Protein AF-A0A679HQT7-F1 (afdb_monomer_lite)

Sequence (74 aa):
MEVIEVSGGYGYQISHNNHITIFQPFIPSISGKKPFMEKRDAEQVGQLVMKRMKSGENYTVTLDDLESLGIKIK

Secondary structure (DSSP, 8-state):
-EEEEETTEEEEEEEETTEEEEEE-S-TTSSSS--BSSHHHHHHHHHHHHHHHHHT------HHHHHHHT----

pLDDT: mean 96.18, std 4.7, range [64.38, 98.69]

Structure (mmCIF, N/CA/C/O backbone):
data_AF-A0A679HQT7-F1
#
_entry.id   AF-A0A679HQT7-F1
#
loop_
_atom_site.group_PDB
_atom_site.id
_atom_site.type_symbol
_atom_site.label_atom_id
_atom_site.label_alt_id
_atom_site.label_comp_id
_atom_site.label_asym_id
_atom_site.label_entity_id
_atom_site.label_seq_id
_atom_site.pdbx_PDB_ins_code
_atom_site.Cartn_x
_atom_site.Cartn_y
_atom_site.Cartn_z
_atom_site.occupancy
_atom_site.B_iso_or_equiv
_atom_site.auth_seq_id
_atom_site.auth_comp_id
_atom_site.auth_asym_id
_atom_site.auth_atom_id
_atom_site.pdbx_PDB_model_num
ATOM 1 N N . MET A 1 1 ? -4.672 7.990 4.833 1.00 94.62 1 MET A N 1
ATOM 2 C CA . MET A 1 1 ? -3.835 7.152 3.955 1.00 94.62 1 MET A CA 1
ATOM 3 C C . MET A 1 1 ? -3.192 8.090 2.971 1.00 94.62 1 MET A C 1
ATOM 5 O O . MET A 1 1 ? -3.857 9.018 2.527 1.00 94.62 1 MET A O 1
ATOM 9 N N . GLU A 1 2 ? -1.907 7.894 2.732 1.00 97.94 2 GLU A N 1
ATOM 10 C CA . GLU A 1 2 ? -1.085 8.786 1.926 1.00 97.94 2 GLU A CA 1
ATOM 11 C C . GLU A 1 2 ? -0.253 7.944 0.970 1.00 97.94 2 GLU A C 1
ATOM 13 O O . GLU A 1 2 ? 0.277 6.898 1.356 1.00 97.94 2 GLU A O 1
ATOM 18 N N . VAL A 1 3 ? -0.138 8.407 -0.272 1.00 98.56 3 VAL A N 1
ATOM 19 C CA . VAL A 1 3 ? 0.829 7.860 -1.221 1.00 98.56 3 VAL A CA 1
ATOM 20 C C . VAL A 1 3 ? 2.175 8.515 -0.956 1.00 98.56 3 VAL A C 1
ATOM 22 O O . VAL A 1 3 ? 2.255 9.735 -0.815 1.00 98.56 3 VAL A O 1
ATOM 25 N N . ILE A 1 4 ? 3.218 7.698 -0.904 1.00 98.50 4 ILE A N 1
ATOM 26 C CA . ILE A 1 4 ? 4.595 8.119 -0.667 1.00 98.50 4 ILE A CA 1
ATOM 27 C C . ILE A 1 4 ? 5.432 7.865 -1.916 1.00 98.50 4 ILE A C 1
ATOM 29 O O . ILE A 1 4 ? 5.225 6.879 -2.626 1.00 98.50 4 ILE A O 1
ATOM 33 N N . GLU A 1 5 ? 6.388 8.748 -2.170 1.00 98.25 5 GLU A N 1
ATOM 34 C CA . GLU A 1 5 ? 7.432 8.506 -3.161 1.00 98.25 5 GLU A CA 1
ATOM 35 C C . GLU A 1 5 ? 8.518 7.624 -2.551 1.00 98.25 5 GLU A C 1
ATOM 37 O O . GLU A 1 5 ? 8.920 7.793 -1.398 1.00 98.25 5 GLU A O 1
ATOM 42 N N . VAL A 1 6 ? 8.987 6.662 -3.334 1.00 97.31 6 VAL A N 1
ATOM 43 C CA . VAL A 1 6 ? 10.087 5.770 -2.978 1.00 97.31 6 VAL A CA 1
ATOM 44 C C . VAL A 1 6 ? 11.069 5.706 -4.140 1.00 97.31 6 VAL A C 1
ATOM 46 O O . VAL A 1 6 ? 10.782 6.150 -5.252 1.00 97.31 6 VAL A O 1
ATOM 49 N N . SER A 1 7 ? 12.249 5.136 -3.903 1.00 95.75 7 SER A N 1
ATOM 50 C CA . SER A 1 7 ? 13.217 4.937 -4.983 1.00 95.75 7 SER A CA 1
ATOM 51 C C . SER A 1 7 ? 12.594 4.106 -6.111 1.00 95.75 7 SER A C 1
ATOM 53 O O . SER A 1 7 ? 12.250 2.941 -5.910 1.00 95.75 7 SER A O 1
ATOM 55 N N . GLY A 1 8 ? 12.434 4.724 -7.284 1.00 94.94 8 GLY A N 1
ATOM 56 C CA . GLY A 1 8 ? 11.911 4.079 -8.488 1.00 94.94 8 GLY A CA 1
ATOM 57 C C . GLY A 1 8 ? 10.385 3.997 -8.605 1.00 94.94 8 GLY A C 1
ATOM 58 O O . GLY A 1 8 ? 9.918 3.310 -9.509 1.00 94.94 8 GLY A O 1
ATOM 59 N N . GLY A 1 9 ? 9.604 4.662 -7.744 1.00 97.19 9 GLY A N 1
ATOM 60 C CA . GLY A 1 9 ? 8.145 4.693 -7.893 1.00 97.19 9 GLY A CA 1
ATOM 61 C C . GLY A 1 9 ? 7.399 5.167 -6.650 1.00 97.19 9 GLY A C 1
ATOM 62 O O . GLY A 1 9 ? 7.832 6.078 -5.946 1.00 97.19 9 GLY A O 1
ATOM 63 N N . TYR A 1 10 ? 6.269 4.523 -6.375 1.00 98.56 10 TYR A N 1
ATOM 64 C CA . TYR A 1 10 ? 5.345 4.888 -5.309 1.00 98.56 10 TYR A CA 1
ATOM 65 C C . TYR A 1 10 ? 5.049 3.710 -4.380 1.00 98.56 10 TYR A C 1
ATOM 67 O O . TYR A 1 10 ? 5.096 2.544 -4.771 1.00 98.56 10 TYR A O 1
ATOM 75 N N . GLY A 1 11 ? 4.698 4.034 -3.143 1.00 98.44 11 GLY A N 1
ATOM 76 C CA . GLY A 1 11 ? 4.107 3.127 -2.163 1.00 98.44 11 GLY A CA 1
ATOM 77 C C . GLY A 1 11 ? 2.986 3.834 -1.412 1.00 98.44 11 GLY A C 1
ATOM 78 O O . GLY A 1 11 ? 2.636 4.966 -1.736 1.00 98.44 11 GLY A O 1
ATOM 79 N N . TYR A 1 12 ? 2.431 3.216 -0.378 1.00 98.69 12 TYR A N 1
ATOM 80 C CA . TYR A 1 12 ? 1.440 3.885 0.466 1.00 98.69 12 TYR A CA 1
ATOM 81 C C . TYR A 1 12 ? 1.686 3.634 1.949 1.00 98.69 12 TYR A C 1
ATOM 83 O O . TYR A 1 12 ? 2.300 2.644 2.354 1.00 98.69 12 TYR A O 1
ATOM 91 N N . GLN A 1 13 ? 1.158 4.541 2.765 1.00 98.44 13 GLN A N 1
ATOM 92 C CA . GLN A 1 13 ? 1.114 4.393 4.210 1.00 98.44 13 GLN A CA 1
ATOM 93 C C . GLN A 1 13 ? -0.277 4.689 4.774 1.00 98.44 13 GLN A C 1
ATOM 95 O O . GLN A 1 13 ? -1.043 5.508 4.252 1.00 98.44 13 GLN A O 1
ATOM 100 N N . ILE A 1 14 ? -0.611 4.019 5.874 1.00 98.00 14 ILE A N 1
ATOM 101 C CA . ILE A 1 14 ? -1.851 4.233 6.621 1.00 98.00 14 ILE A CA 1
ATOM 102 C C . ILE A 1 14 ? -1.487 4.495 8.076 1.00 98.00 14 ILE A C 1
ATOM 104 O O . ILE A 1 14 ? -0.860 3.654 8.720 1.00 98.00 14 ILE A O 1
ATOM 108 N N . SER A 1 15 ? -1.922 5.644 8.588 1.00 95.94 15 SER A N 1
ATOM 109 C CA . SER A 1 15 ? -1.704 6.063 9.971 1.00 95.94 15 SER A CA 1
ATOM 110 C C . SER A 1 15 ? -2.998 5.987 10.779 1.00 95.94 15 SER A C 1
ATOM 112 O O . SER A 1 15 ? -4.071 6.320 10.271 1.00 95.94 15 SER A O 1
ATOM 114 N N . HIS A 1 16 ? -2.886 5.590 12.043 1.00 91.44 16 HIS A N 1
ATOM 115 C CA . HIS A 1 16 ? -3.956 5.593 13.038 1.00 91.44 16 HIS A CA 1
ATOM 116 C C . HIS A 1 16 ? -3.387 6.172 14.339 1.00 91.44 16 HIS A C 1
ATOM 118 O O . HIS A 1 16 ? -2.303 5.777 14.762 1.00 91.44 16 HIS A O 1
ATOM 124 N N . ASN A 1 17 ? -4.081 7.139 14.950 1.00 91.62 17 ASN A N 1
ATOM 125 C CA . ASN A 1 17 ? -3.654 7.811 16.187 1.00 91.62 17 ASN A CA 1
ATOM 126 C C . ASN A 1 17 ? -2.220 8.364 16.115 1.00 91.62 17 ASN A C 1
ATOM 128 O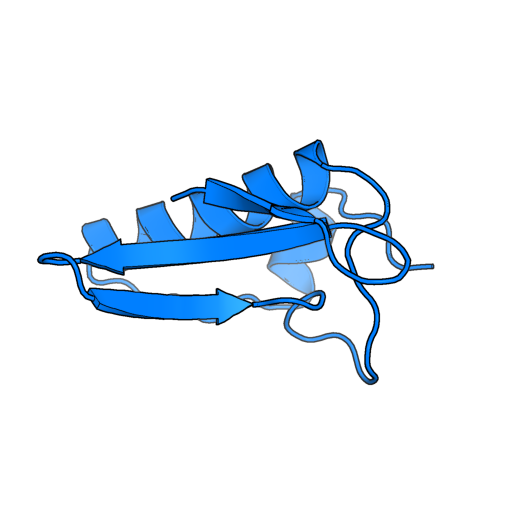 O . ASN A 1 17 ? -1.431 8.158 17.027 1.00 91.62 17 ASN A O 1
ATOM 132 N N . ASN A 1 18 ? -1.866 9.027 15.009 1.00 90.25 18 ASN A N 1
ATOM 133 C CA . ASN A 1 18 ? -0.523 9.564 14.739 1.00 90.25 18 ASN A CA 1
ATOM 134 C C . ASN A 1 18 ? 0.607 8.519 14.608 1.00 90.25 18 ASN A C 1
ATOM 136 O O . ASN A 1 18 ? 1.765 8.903 14.461 1.00 90.25 18 ASN A O 1
ATOM 140 N N . HIS A 1 19 ? 0.294 7.221 14.564 1.00 95.38 19 HIS A N 1
ATOM 141 C CA . HIS A 1 19 ? 1.262 6.152 14.311 1.00 95.38 19 HIS A CA 1
ATOM 142 C C . HIS A 1 19 ? 1.036 5.504 12.943 1.00 95.38 19 HIS A C 1
ATOM 144 O O . HIS A 1 19 ? -0.092 5.148 12.591 1.00 95.38 19 HIS A O 1
ATOM 150 N N . ILE A 1 20 ? 2.113 5.305 12.176 1.00 96.31 20 ILE A N 1
ATOM 151 C CA . ILE A 1 20 ? 2.065 4.543 10.921 1.00 96.31 20 ILE A CA 1
ATOM 152 C C . ILE A 1 20 ? 1.768 3.081 11.267 1.00 96.31 20 ILE A C 1
ATOM 154 O O . ILE A 1 20 ? 2.574 2.405 11.897 1.00 96.31 20 ILE A O 1
ATOM 158 N N . THR A 1 21 ? 0.588 2.611 10.872 1.00 96.06 21 THR A N 1
ATOM 159 C CA . THR A 1 21 ? 0.115 1.238 11.106 1.00 96.06 21 THR A CA 1
ATOM 160 C C . THR A 1 21 ? 0.484 0.320 9.945 1.00 96.06 21 THR A C 1
ATOM 162 O O . THR A 1 21 ? 0.838 -0.834 10.158 1.00 96.06 21 THR A O 1
ATOM 165 N N . ILE A 1 22 ? 0.424 0.837 8.715 1.00 97.75 22 ILE A N 1
ATOM 166 C CA . ILE A 1 22 ? 0.840 0.127 7.504 1.00 97.75 22 ILE A CA 1
ATOM 167 C C . ILE A 1 22 ? 1.840 1.003 6.766 1.00 97.75 22 ILE A C 1
ATOM 169 O O . ILE A 1 22 ? 1.545 2.161 6.472 1.00 97.75 22 ILE A O 1
ATOM 173 N N . PHE A 1 23 ? 2.990 0.425 6.438 1.00 98.12 23 PHE A N 1
ATOM 174 C CA . PHE A 1 23 ? 3.989 1.018 5.563 1.00 98.12 23 PHE A CA 1
ATOM 175 C C . PHE A 1 23 ? 4.291 0.030 4.442 1.00 98.12 23 PHE A C 1
ATOM 177 O O . PHE A 1 23 ? 4.904 -1.011 4.676 1.00 98.12 23 PHE A O 1
ATOM 184 N N . GLN A 1 24 ? 3.825 0.342 3.236 1.00 98.31 24 GLN A N 1
ATOM 185 C CA . GLN A 1 24 ? 3.872 -0.563 2.098 1.00 98.31 24 GLN A CA 1
ATOM 186 C C . GLN A 1 24 ? 4.581 0.125 0.920 1.00 98.31 24 GLN A C 1
ATOM 188 O O . GLN A 1 24 ? 3.934 0.679 0.028 1.00 98.31 24 GLN A O 1
ATOM 193 N N . PRO A 1 25 ? 5.927 0.123 0.915 1.00 98.06 25 PRO A N 1
ATOM 194 C CA . PRO A 1 25 ? 6.721 0.777 -0.127 1.00 98.06 25 PRO A CA 1
ATOM 195 C C . PRO A 1 25 ? 6.722 0.008 -1.460 1.00 98.06 25 PRO A C 1
ATOM 197 O O . PRO A 1 25 ? 7.203 0.527 -2.462 1.00 98.06 25 PRO A O 1
ATOM 200 N N . PHE A 1 26 ? 6.214 -1.229 -1.474 1.00 98.12 26 PHE A N 1
ATOM 201 C CA . PHE A 1 26 ? 6.222 -2.136 -2.625 1.00 98.12 26 PHE A CA 1
ATOM 202 C C . PHE A 1 26 ? 4.852 -2.779 -2.824 1.00 98.12 26 PHE A C 1
ATOM 204 O O . PHE A 1 26 ? 4.093 -2.907 -1.863 1.00 98.12 26 PHE A O 1
ATOM 211 N N . ILE A 1 27 ? 4.562 -3.232 -4.042 1.00 97.94 27 ILE A N 1
ATOM 212 C CA . ILE A 1 27 ? 3.302 -3.895 -4.388 1.00 97.94 27 ILE A CA 1
ATOM 213 C C . ILE A 1 27 ? 3.114 -5.137 -3.488 1.00 97.94 27 ILE A C 1
ATOM 215 O O . ILE A 1 27 ? 3.984 -6.013 -3.478 1.00 97.94 27 ILE A O 1
ATOM 219 N N . PRO A 1 28 ? 2.016 -5.234 -2.710 1.00 97.12 28 PRO A N 1
ATOM 220 C CA . PRO A 1 28 ? 1.706 -6.428 -1.922 1.00 97.12 28 PRO A CA 1
ATOM 221 C C . PRO A 1 28 ? 1.615 -7.676 -2.796 1.00 97.12 28 PRO A C 1
ATOM 223 O O . PRO A 1 28 ? 1.273 -7.577 -3.966 1.00 97.12 28 PRO A O 1
ATOM 226 N N . SER A 1 29 ? 1.867 -8.859 -2.237 1.00 96.38 29 SER A N 1
ATOM 227 C CA . SER A 1 29 ? 1.713 -10.144 -2.949 1.00 96.38 29 SER A CA 1
ATOM 228 C C . SER A 1 29 ? 2.572 -10.331 -4.207 1.00 96.38 29 SER A C 1
ATOM 230 O O . SER A 1 29 ? 2.483 -11.370 -4.857 1.00 96.38 29 SER A O 1
ATOM 232 N N . ILE A 1 30 ? 3.471 -9.392 -4.511 1.00 96.06 30 ILE A N 1
ATOM 233 C CA . ILE A 1 30 ? 4.463 -9.501 -5.579 1.00 96.06 30 ILE A CA 1
ATOM 234 C C . ILE A 1 30 ? 5.837 -9.730 -4.962 1.00 96.06 30 ILE A C 1
ATOM 236 O O . ILE A 1 30 ? 6.258 -9.028 -4.044 1.00 96.06 30 ILE A O 1
ATOM 240 N N . SER A 1 31 ? 6.556 -10.731 -5.466 1.00 93.62 31 SER A N 1
ATOM 241 C CA . SER A 1 31 ? 7.914 -11.010 -5.004 1.00 93.62 31 SER A CA 1
ATOM 242 C C . SER A 1 31 ? 8.896 -9.912 -5.428 1.00 93.62 31 SER A C 1
ATOM 244 O O . SER A 1 31 ? 8.882 -9.435 -6.565 1.00 93.62 31 SER A O 1
ATOM 246 N N . GLY A 1 32 ? 9.811 -9.571 -4.518 1.00 94.31 32 GLY A N 1
ATOM 247 C CA . GLY A 1 32 ? 10.851 -8.566 -4.736 1.00 94.31 32 GLY A CA 1
ATOM 248 C C . GLY A 1 32 ? 10.459 -7.155 -4.286 1.00 94.31 32 GLY A C 1
ATOM 249 O O . GLY A 1 32 ? 9.358 -6.901 -3.810 1.00 94.31 32 GLY A O 1
ATOM 250 N N . LYS A 1 33 ? 11.403 -6.217 -4.413 1.00 95.69 33 LYS A N 1
ATOM 251 C CA . LYS A 1 33 ? 11.224 -4.805 -4.038 1.00 95.69 33 LYS A CA 1
ATOM 252 C C . LYS A 1 33 ? 10.703 -4.000 -5.228 1.00 95.69 33 LYS A C 1
ATOM 254 O O . LYS A 1 33 ? 11.434 -3.192 -5.793 1.00 95.69 33 LYS A O 1
ATOM 259 N N . LYS A 1 34 ? 9.468 -4.282 -5.646 1.00 96.81 34 LYS A N 1
ATOM 260 C CA . LYS A 1 34 ? 8.825 -3.613 -6.785 1.00 96.81 34 LYS A CA 1
ATOM 261 C C . LYS A 1 34 ? 7.871 -2.523 -6.290 1.00 96.81 34 LYS A C 1
ATOM 263 O O . LYS A 1 34 ? 6.830 -2.873 -5.736 1.00 96.81 34 LYS A O 1
ATOM 268 N N . PRO A 1 35 ? 8.211 -1.229 -6.416 1.00 97.75 35 PRO A N 1
ATOM 269 C CA . PRO A 1 35 ? 7.273 -0.154 -6.118 1.00 97.75 35 PRO A CA 1
ATOM 270 C C . PRO A 1 35 ? 6.182 -0.077 -7.192 1.00 97.75 35 PRO A C 1
ATOM 272 O O . PRO A 1 35 ? 6.313 -0.644 -8.278 1.00 97.75 35 PRO A O 1
ATOM 275 N N . PHE A 1 36 ? 5.104 0.642 -6.899 1.00 97.88 36 PHE A N 1
ATOM 276 C CA . PHE A 1 36 ? 4.103 0.977 -7.906 1.00 97.88 36 PHE A CA 1
ATOM 277 C C . PHE A 1 36 ? 4.692 1.979 -8.903 1.00 97.88 36 PHE A C 1
ATOM 279 O O . PHE A 1 36 ? 5.327 2.951 -8.498 1.00 97.88 36 PHE A O 1
ATOM 286 N N . MET A 1 37 ? 4.465 1.771 -10.201 1.00 95.81 3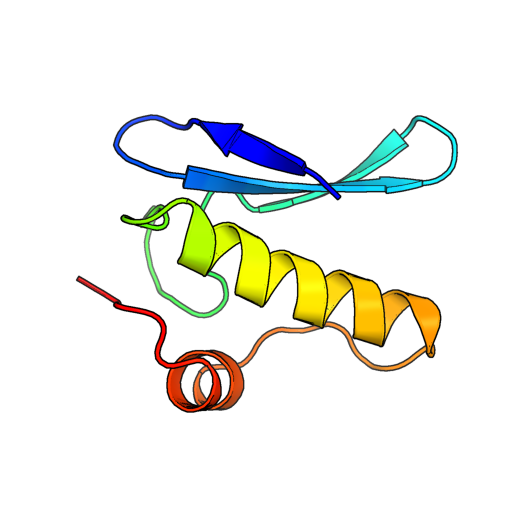7 MET A N 1
ATOM 287 C CA . MET A 1 37 ? 4.911 2.723 -11.227 1.00 95.81 37 MET A CA 1
ATOM 288 C C . MET A 1 37 ? 4.100 4.021 -11.188 1.00 95.81 37 MET A C 1
ATOM 290 O O . MET A 1 37 ? 4.654 5.102 -11.349 1.00 95.81 37 MET A O 1
ATOM 294 N N . GLU A 1 38 ? 2.792 3.909 -10.956 1.00 96.94 38 GLU A N 1
ATOM 295 C CA . GLU A 1 38 ? 1.859 5.030 -10.975 1.00 96.94 38 GLU A CA 1
ATOM 296 C C . GLU A 1 38 ? 1.371 5.347 -9.561 1.00 96.94 38 GLU A C 1
ATOM 298 O O . GLU A 1 38 ? 0.979 4.456 -8.803 1.00 96.94 38 GLU A O 1
ATOM 303 N N . LYS A 1 39 ? 1.304 6.639 -9.226 1.00 97.62 39 LYS A N 1
ATOM 304 C CA . LYS A 1 39 ? 0.751 7.118 -7.949 1.00 97.62 39 LYS A CA 1
ATOM 305 C C . LYS A 1 39 ? -0.670 6.593 -7.705 1.00 97.62 39 LYS A C 1
ATOM 307 O O . LYS A 1 39 ? -1.022 6.249 -6.578 1.00 97.62 39 LYS A O 1
ATOM 312 N N . ARG A 1 40 ? -1.471 6.524 -8.773 1.00 97.75 40 ARG A N 1
ATOM 313 C CA . ARG A 1 40 ? -2.861 6.054 -8.742 1.00 97.75 40 ARG A CA 1
ATOM 314 C C . ARG A 1 40 ? -2.968 4.582 -8.336 1.00 97.75 40 ARG A C 1
ATOM 316 O O . ARG A 1 40 ? -3.863 4.243 -7.571 1.00 97.75 40 ARG A O 1
ATOM 323 N N . ASP A 1 41 ? -2.044 3.735 -8.781 1.00 98.00 41 ASP A N 1
ATOM 324 C CA . ASP A 1 41 ? -2.056 2.308 -8.445 1.00 98.00 41 ASP A CA 1
ATOM 325 C C . ASP A 1 41 ? -1.795 2.108 -6.941 1.00 98.00 41 ASP A C 1
ATOM 327 O O . ASP A 1 41 ? -2.526 1.379 -6.266 1.00 98.00 41 ASP A O 1
ATOM 331 N N . ALA A 1 42 ? -0.810 2.830 -6.388 1.00 98.31 42 ALA A N 1
ATOM 332 C CA . ALA A 1 42 ? -0.541 2.839 -4.949 1.00 98.31 42 ALA A CA 1
ATOM 333 C C . ALA A 1 42 ? -1.745 3.359 -4.145 1.00 98.31 42 ALA A C 1
ATOM 335 O O . ALA A 1 42 ? -2.092 2.795 -3.106 1.00 98.31 42 ALA A O 1
ATOM 336 N N . GLU A 1 43 ? -2.406 4.412 -4.639 1.00 98.56 43 GLU A N 1
ATOM 337 C CA . GLU A 1 43 ? -3.616 4.955 -4.026 1.00 98.56 43 GLU A CA 1
ATOM 338 C C . GLU A 1 43 ? -4.755 3.929 -4.013 1.00 98.56 43 GLU A C 1
ATOM 340 O O . GLU A 1 43 ? -5.345 3.699 -2.959 1.00 98.56 43 GLU A O 1
ATOM 345 N N . GLN A 1 44 ? -5.047 3.271 -5.139 1.00 98.38 44 GLN A N 1
ATOM 346 C CA . GLN A 1 44 ? -6.137 2.294 -5.245 1.00 98.38 44 GLN A CA 1
ATOM 347 C C . GLN A 1 44 ? -5.949 1.116 -4.283 1.00 98.38 44 GLN A C 1
ATOM 349 O O . GLN A 1 44 ? -6.882 0.749 -3.563 1.00 98.38 44 GLN A O 1
ATOM 354 N N . VAL A 1 45 ? -4.737 0.559 -4.213 1.00 98.56 45 VAL A N 1
ATOM 355 C CA . VAL A 1 45 ? -4.433 -0.534 -3.277 1.00 98.56 45 VAL A CA 1
ATOM 356 C C . VAL A 1 45 ? -4.492 -0.046 -1.827 1.00 98.56 45 VAL A C 1
ATOM 358 O O . VAL A 1 45 ? -5.105 -0.698 -0.979 1.00 98.56 45 VAL A O 1
ATOM 361 N N . GLY A 1 46 ? -3.946 1.137 -1.534 1.00 98.38 46 GLY A N 1
ATOM 362 C CA . GLY A 1 46 ? -4.041 1.748 -0.208 1.00 98.38 46 GLY A CA 1
ATOM 363 C C . GLY A 1 46 ? -5.488 1.999 0.237 1.00 98.38 46 GLY A C 1
ATOM 364 O O . GLY A 1 46 ? -5.821 1.789 1.407 1.00 98.38 46 GLY A O 1
ATOM 365 N N . GLN A 1 47 ? -6.375 2.397 -0.683 1.00 98.44 47 GLN A N 1
ATOM 366 C CA . GLN A 1 47 ? -7.804 2.589 -0.412 1.00 98.44 47 GLN A CA 1
ATOM 367 C C . GLN A 1 47 ? -8.509 1.263 -0.121 1.00 98.44 47 GLN A C 1
ATOM 369 O O . GLN A 1 47 ? -9.317 1.213 0.808 1.00 98.44 47 GLN A O 1
ATOM 374 N N . LEU A 1 48 ? -8.187 0.190 -0.854 1.00 98.56 48 LEU A N 1
ATOM 375 C CA . LEU A 1 48 ? -8.717 -1.150 -0.587 1.00 98.56 48 LEU A CA 1
ATOM 376 C C . LEU A 1 48 ? -8.363 -1.612 0.833 1.00 98.56 48 LEU A C 1
ATOM 378 O O . LEU A 1 48 ? -9.248 -2.021 1.588 1.00 98.56 48 LEU A O 1
ATOM 382 N N . VAL A 1 49 ? -7.091 -1.480 1.221 1.00 98.38 49 VAL A N 1
ATOM 383 C CA . VAL A 1 49 ? -6.626 -1.824 2.573 1.00 98.38 49 VAL A CA 1
ATOM 384 C C . VAL A 1 49 ? -7.332 -0.969 3.620 1.00 98.38 49 VAL A C 1
ATOM 386 O O . VAL A 1 49 ? -7.887 -1.504 4.577 1.00 98.38 49 VAL A O 1
ATOM 389 N N . MET A 1 50 ? -7.391 0.353 3.424 1.00 97.50 50 MET A N 1
ATOM 390 C CA . MET A 1 50 ? -8.056 1.257 4.366 1.00 97.50 50 MET A CA 1
ATOM 391 C C . MET A 1 50 ? -9.554 0.948 4.510 1.00 97.50 50 MET A C 1
ATOM 393 O O . MET A 1 50 ? -10.090 1.048 5.613 1.00 97.50 50 MET A O 1
ATOM 397 N N . LYS A 1 51 ? -10.232 0.567 3.420 1.00 98.06 51 LYS A N 1
ATOM 398 C CA . LYS A 1 51 ? -11.639 0.148 3.437 1.00 98.06 51 LYS A CA 1
ATOM 399 C C . LYS A 1 51 ? -11.823 -1.112 4.286 1.00 98.06 51 LYS A C 1
ATOM 401 O O . LYS A 1 51 ? -12.647 -1.081 5.193 1.00 98.06 51 LYS A O 1
ATOM 406 N N . ARG A 1 52 ? -11.028 -2.161 4.039 1.00 98.06 52 ARG A N 1
ATOM 407 C CA . ARG A 1 52 ? -11.088 -3.439 4.778 1.00 98.06 52 ARG A CA 1
ATOM 408 C C . ARG A 1 52 ? -10.765 -3.265 6.263 1.00 98.06 52 ARG A C 1
ATOM 410 O O . ARG A 1 52 ? -11.479 -3.776 7.116 1.00 98.06 52 ARG A O 1
ATOM 417 N N . MET A 1 53 ? -9.757 -2.449 6.586 1.00 95.81 53 MET A N 1
ATOM 418 C CA . MET A 1 53 ? -9.436 -2.103 7.977 1.00 95.81 53 MET A CA 1
ATOM 419 C C . MET A 1 53 ? -10.617 -1.431 8.692 1.00 95.81 53 MET A C 1
ATOM 421 O O . 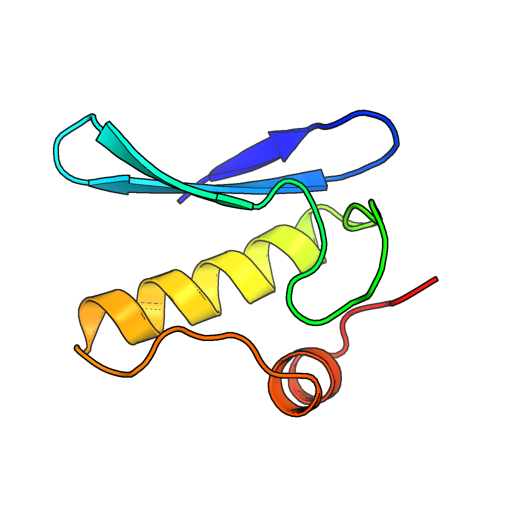MET A 1 53 ? -10.898 -1.750 9.843 1.00 95.81 53 MET A O 1
ATOM 425 N N . LYS A 1 54 ? -11.321 -0.508 8.020 1.00 95.56 54 LYS A N 1
ATOM 426 C CA . LYS A 1 54 ? -12.482 0.194 8.592 1.0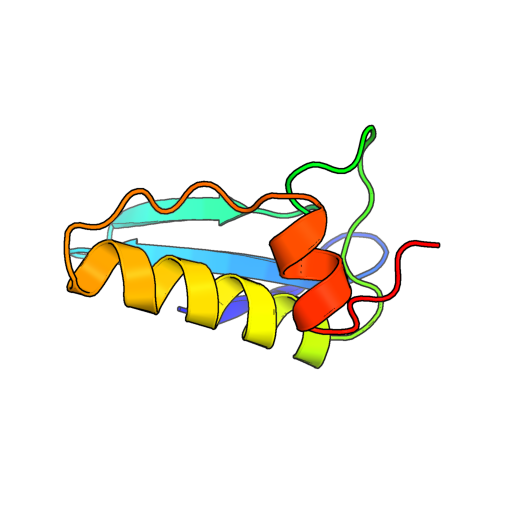0 95.56 54 LYS A CA 1
AT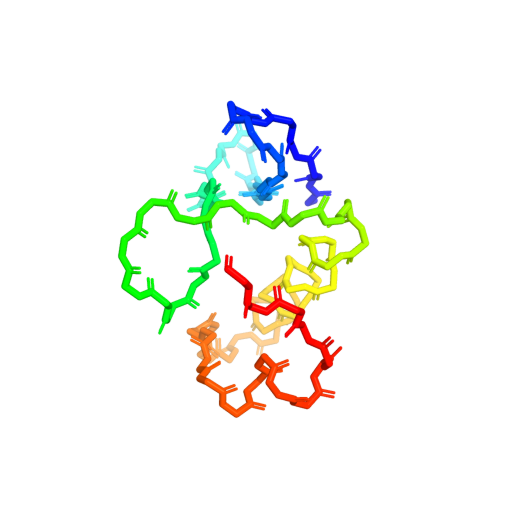OM 427 C C . LYS A 1 54 ? -13.702 -0.708 8.771 1.00 95.56 54 LYS A C 1
ATOM 429 O O . LYS A 1 54 ? -14.485 -0.451 9.680 1.00 95.56 54 LYS A O 1
ATOM 434 N N . SER A 1 55 ? -13.879 -1.723 7.925 1.00 97.50 55 SER A N 1
ATOM 435 C CA . SER A 1 55 ? -14.983 -2.682 8.045 1.00 97.50 55 SER A CA 1
ATOM 436 C C . SER A 1 55 ? -14.678 -3.866 8.969 1.00 97.50 55 SER A C 1
ATOM 438 O O . SER A 1 55 ? -15.568 -4.674 9.219 1.00 97.50 55 SER A O 1
ATOM 440 N N . GLY A 1 56 ? -13.456 -3.968 9.507 1.00 96.56 56 GLY A N 1
ATOM 441 C CA . GLY A 1 56 ? -13.033 -5.106 10.331 1.00 96.56 56 GLY A CA 1
ATOM 442 C C . GLY A 1 56 ? -12.803 -6.391 9.528 1.00 96.56 56 GLY A C 1
ATOM 443 O O . GLY A 1 56 ? -12.740 -7.475 10.102 1.00 96.56 56 GLY A O 1
ATOM 444 N N . GLU A 1 57 ? -12.686 -6.279 8.205 1.00 96.69 57 GLU A N 1
ATOM 445 C CA . GLU A 1 57 ? -12.362 -7.385 7.309 1.00 96.69 57 GLU A CA 1
ATOM 446 C C . GLU A 1 57 ? -10.857 -7.691 7.319 1.00 96.69 57 GLU A C 1
ATOM 448 O O . GLU A 1 57 ? -10.019 -6.860 7.686 1.00 96.69 57 GLU A O 1
ATOM 453 N N . ASN A 1 58 ? -10.492 -8.883 6.838 1.00 96.38 58 ASN A N 1
ATOM 454 C CA . ASN A 1 58 ? -9.100 -9.191 6.535 1.00 96.38 58 ASN A CA 1
ATOM 455 C C . ASN A 1 58 ? -8.591 -8.240 5.437 1.00 96.38 58 ASN A C 1
ATOM 457 O O . ASN A 1 58 ? -9.121 -8.227 4.330 1.00 96.38 58 ASN A O 1
ATOM 461 N N . TYR A 1 59 ? -7.558 -7.458 5.749 1.00 97.06 59 TYR A N 1
ATOM 462 C CA . TYR A 1 59 ? -6.983 -6.441 4.870 1.00 97.06 59 TYR A CA 1
ATOM 463 C C . TYR A 1 59 ? -5.741 -6.909 4.092 1.00 97.06 59 TYR A C 1
ATOM 465 O O . TYR A 1 59 ? -5.059 -6.084 3.482 1.00 97.06 59 TYR A O 1
ATOM 473 N N . THR A 1 60 ? -5.436 -8.211 4.080 1.00 97.44 60 THR A N 1
ATOM 474 C CA . THR A 1 60 ? -4.448 -8.780 3.155 1.00 97.44 60 THR A CA 1
ATOM 475 C C . THR A 1 60 ? -4.874 -8.496 1.712 1.00 97.44 60 THR A C 1
ATOM 477 O O . THR A 1 60 ? -6.034 -8.679 1.349 1.00 97.44 60 THR A O 1
ATOM 480 N N . VAL A 1 61 ? -3.929 -8.029 0.895 1.00 98.31 61 VAL A N 1
ATOM 481 C CA . VAL A 1 61 ? -4.120 -7.807 -0.544 1.00 98.31 61 VAL A CA 1
ATOM 482 C C . VAL A 1 61 ? -3.613 -9.038 -1.279 1.00 98.31 61 VAL A C 1
ATOM 484 O O . VAL A 1 61 ? -2.462 -9.425 -1.093 1.00 98.31 61 VAL A O 1
ATOM 487 N N . THR A 1 62 ? -4.457 -9.652 -2.093 1.00 97.88 62 THR A N 1
ATOM 488 C CA . THR A 1 62 ? -4.164 -10.861 -2.878 1.00 97.88 62 THR A CA 1
ATOM 489 C C . THR A 1 62 ? -3.778 -10.520 -4.320 1.00 97.88 62 THR A C 1
ATOM 491 O O . THR A 1 62 ? -3.852 -9.362 -4.722 1.00 97.88 62 THR A O 1
ATOM 494 N N . LEU A 1 63 ? -3.368 -11.518 -5.111 1.00 97.12 63 LEU A N 1
ATOM 495 C CA . LEU A 1 63 ? -3.170 -11.329 -6.555 1.00 97.12 63 LEU A CA 1
ATOM 496 C C . LEU A 1 63 ? -4.489 -10.970 -7.256 1.00 97.12 63 LEU A C 1
ATOM 498 O O . LEU A 1 63 ? -4.515 -10.007 -8.016 1.00 97.12 63 LEU A O 1
ATOM 502 N N . ASP A 1 64 ? -5.588 -11.646 -6.913 1.00 97.75 64 ASP A N 1
ATOM 503 C CA . ASP A 1 64 ? -6.925 -11.378 -7.463 1.00 97.75 64 ASP A CA 1
ATOM 504 C C . ASP A 1 64 ? -7.379 -9.930 -7.214 1.00 97.75 64 ASP A C 1
ATOM 506 O O . ASP A 1 64 ? -8.013 -9.312 -8.072 1.00 97.75 64 ASP A O 1
ATOM 510 N N . ASP A 1 65 ? -7.027 -9.353 -6.058 1.00 98.19 65 ASP A N 1
ATOM 511 C CA . ASP A 1 65 ? -7.291 -7.940 -5.761 1.00 98.19 65 ASP A CA 1
ATOM 512 C C . ASP A 1 65 ? -6.545 -7.009 -6.725 1.00 98.19 65 ASP A C 1
ATOM 514 O O . ASP A 1 65 ? -7.114 -6.033 -7.217 1.00 98.19 65 ASP A O 1
ATOM 518 N N . LEU A 1 66 ? -5.268 -7.299 -6.996 1.00 97.81 66 LEU A N 1
ATOM 519 C CA . LEU A 1 66 ? -4.445 -6.510 -7.913 1.00 97.81 66 LEU A CA 1
ATOM 520 C C . LEU A 1 66 ? -4.957 -6.614 -9.352 1.00 97.81 66 LEU A C 1
ATOM 522 O O . LEU A 1 66 ? -5.039 -5.595 -10.037 1.00 97.81 66 LEU A O 1
ATOM 526 N N . GLU A 1 67 ? -5.336 -7.817 -9.790 1.00 96.88 67 GLU A N 1
ATOM 527 C CA . GLU A 1 67 ? -5.936 -8.050 -11.107 1.00 96.88 67 GLU A CA 1
ATOM 528 C C . GLU A 1 67 ? -7.269 -7.309 -11.247 1.00 96.88 67 GLU A C 1
ATOM 530 O O . GLU A 1 67 ? -7.474 -6.582 -12.220 1.00 96.88 67 GLU A O 1
ATOM 535 N N . SER A 1 68 ? -8.137 -7.400 -10.235 1.00 97.69 68 SER A N 1
ATOM 536 C CA . SER A 1 68 ? -9.436 -6.712 -10.205 1.00 97.69 68 SER A CA 1
ATOM 537 C C . SER A 1 68 ? -9.303 -5.187 -10.232 1.00 97.69 68 SER A C 1
ATOM 539 O O . SER A 1 68 ? -10.158 -4.493 -10.784 1.00 97.69 68 SER A O 1
ATOM 541 N N . LEU A 1 69 ? -8.235 -4.649 -9.638 1.00 97.12 69 LEU A N 1
ATOM 542 C CA . LEU A 1 69 ? -7.922 -3.219 -9.653 1.00 97.12 69 LEU A CA 1
ATOM 543 C C . LEU A 1 69 ? -7.156 -2.776 -10.912 1.00 97.12 69 LEU A C 1
ATOM 545 O O . LEU A 1 69 ? -6.989 -1.572 -11.114 1.00 97.12 69 LEU A O 1
ATOM 549 N N . GLY A 1 70 ? -6.709 -3.714 -11.755 1.00 96.31 70 GLY A N 1
ATOM 550 C CA . GLY A 1 70 ? -5.931 -3.431 -12.962 1.00 96.31 70 GLY A CA 1
ATOM 551 C C . GLY A 1 70 ? -4.513 -2.923 -12.681 1.00 96.31 70 GLY A C 1
ATOM 552 O O . GLY A 1 70 ? -3.970 -2.161 -13.483 1.00 96.31 70 GLY A O 1
ATOM 553 N N . ILE A 1 71 ? -3.922 -3.314 -11.547 1.00 95.94 71 ILE A N 1
ATOM 554 C CA . ILE A 1 71 ? -2.594 -2.855 -11.127 1.00 95.94 71 ILE A CA 1
ATOM 555 C C . ILE A 1 71 ? -1.523 -3.387 -12.078 1.00 95.94 71 ILE A C 1
ATOM 557 O O . ILE A 1 71 ? -1.419 -4.589 -12.329 1.00 95.94 71 ILE A O 1
ATOM 561 N N . LYS A 1 72 ? -0.674 -2.489 -12.584 1.00 85.69 72 LYS A N 1
A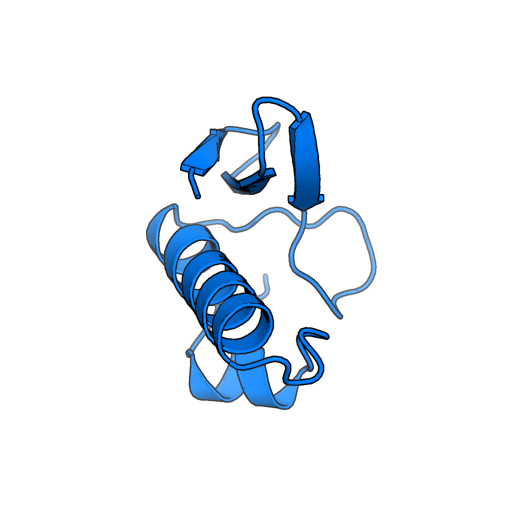TOM 562 C CA . LYS A 1 72 ? 0.403 -2.874 -13.499 1.00 85.69 72 LYS A CA 1
ATOM 563 C C . LYS A 1 72 ? 1.598 -3.415 -12.721 1.00 85.69 72 LYS A C 1
ATOM 565 O O . LYS A 1 72 ? 2.303 -2.672 -12.043 1.00 85.69 72 LYS A O 1
ATOM 570 N N . ILE A 1 73 ? 1.879 -4.701 -12.902 1.00 79.94 73 ILE A N 1
ATOM 571 C CA . ILE A 1 73 ? 3.065 -5.368 -12.361 1.00 79.94 73 ILE A CA 1
ATOM 572 C C . ILE A 1 73 ? 4.080 -5.486 -13.506 1.00 79.94 73 ILE A C 1
ATOM 574 O O . ILE A 1 73 ? 3.949 -6.357 -14.364 1.00 79.94 73 ILE A O 1
ATOM 578 N N . LYS A 1 74 ? 5.067 -4.589 -13.569 1.00 64.38 74 LYS A N 1
ATOM 579 C CA . LYS A 1 74 ? 6.254 -4.757 -14.425 1.00 64.38 74 LYS A CA 1
ATOM 580 C C . LYS A 1 74 ? 7.473 -4.957 -13.535 1.00 64.38 74 LYS A C 1
ATOM 582 O O . LYS A 1 74 ? 7.664 -4.149 -12.608 1.00 64.38 74 LYS A O 1
#

InterPro domains:
  IPR032593 Protein of unknown function DUF4907 [PF16250] (2-67)

Organism: Bacteroides thetaiotaomicron (NCBI:txid818)

Radius of gyration: 11.55 Å; chains: 1; bounding box: 28×21×31 Å

Foldseek 3Di:
DDWDDDVQAIADFDDDPNHTPDDGQADAQDPDRHGAHDSVLRVQLVVQLVVCVVVVHPSRQHPVNCVVVVGDDD